Protein AF-A0A964R8Q7-F1 (afdb_monomer)

Secondary structure (DSSP, 8-state):
-------------------TTSTT----SS--PPPGGGS--SPPP-EEEEEEEEGGG-SS--S--TT--TTTSPPPSEEEEEEEE-TT--TTS---EEEEEEETTTHHHHHHHHHHHTT-S-GGG-----EEEEEEP---S-SSS-S-TTTGGG-

Mean predicted aligned error: 11.19 Å

pLDDT: mean 80.61, std 20.45, range [28.36, 98.44]

Radius of gyration: 23.07 Å; Cα contacts (8 Å, |Δi|>4): 224; chains: 1; bounding box: 67×53×53 Å

Nearest PDB structures (foldseek):
  1bvu-assembly1_F  TM=5.537E-01  e=2.620E-01  Thermococcus litoralis
  4bht-assembly1_F  TM=4.250E-01  e=6.596E-01  Escherichia coli
  8kao-assembly1_B-2  TM=4.638E-01  e=1.660E+00  Saccharolobus solfataricus
  3aog-assembly2_I  TM=4.869E-01  e=2.309E+00  Thermus thermophilus HB27
  7ecr-assembly1_A  TM=4.696E-01  e=2.309E+00  Aspergillus terreus

Solvent-accessible surface area (backbone atoms only — not comparable to full-atom values): 9779 Å² total; per-residue (Å²): 141,81,86,90,83,80,89,80,86,78,80,74,79,80,72,88,70,67,55,75,89,48,102,77,43,79,85,79,79,74,89,83,75,79,59,72,51,46,38,90,82,84,56,65,69,46,52,78,48,79,48,74,46,47,18,74,77,40,93,84,59,41,72,76,59,86,60,50,41,57,94,83,31,63,58,58,61,61,42,50,36,39,37,39,42,38,54,76,52,60,89,94,57,92,68,55,76,47,80,42,76,52,26,65,73,65,49,70,37,53,52,21,32,44,34,47,23,41,73,38,88,47,81,94,54,48,43,80,59,49,34,37,40,26,32,37,55,74,70,50,43,42,91,73,25,86,79,27,81,76,66,55,74,76,114

Sequence (155 aa):
MSLATGVGCFHGHHSENPSSKGDGHHIVGPSYPIDPDLTDRGNPKGRQFEFKLRLADSKLFRGDDTTLEPTKKAVRTERKIFVYIPAAYRDGTPAPVLVTHDGPSQLKLVRNALDNLTISKNPERSLPPFIVVSIENGGNDGKNSERGLEYDTMS

Structure (mmCIF, N/CA/C/O backbone):
data_AF-A0A964R8Q7-F1
#
_entry.id   AF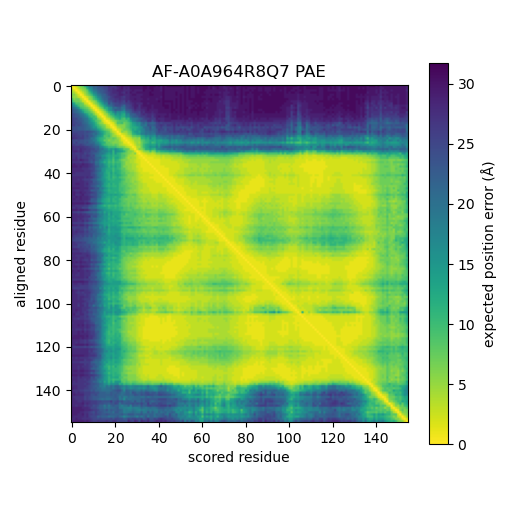-A0A964R8Q7-F1
#
loop_
_atom_site.group_PDB
_atom_site.id
_atom_site.type_symbol
_atom_site.label_atom_id
_atom_site.label_alt_id
_atom_site.label_comp_id
_atom_site.label_asym_id
_atom_site.label_entity_id
_atom_site.label_seq_id
_atom_site.pdbx_PDB_ins_code
_atom_site.Cartn_x
_atom_site.Cartn_y
_atom_site.Cartn_z
_atom_site.occupancy
_atom_site.B_iso_or_equiv
_atom_site.auth_seq_id
_atom_site.auth_comp_id
_atom_site.auth_asym_id
_atom_site.auth_atom_id
_atom_site.pdbx_PDB_model_num
ATOM 1 N N . MET A 1 1 ? 50.535 31.246 -32.420 1.00 37.59 1 MET A N 1
ATOM 2 C CA . MET A 1 1 ? 49.324 30.802 -33.141 1.00 37.59 1 MET A CA 1
ATOM 3 C C . MET A 1 1 ? 49.327 29.286 -33.126 1.00 37.59 1 MET A C 1
ATOM 5 O O . MET A 1 1 ? 50.203 28.700 -33.742 1.00 37.59 1 MET A O 1
ATOM 9 N N . SER A 1 2 ? 48.456 28.671 -32.328 1.00 29.80 2 SER A N 1
ATOM 10 C CA . SER A 1 2 ? 48.320 27.214 -32.230 1.00 29.80 2 SER A CA 1
ATOM 11 C C . SER A 1 2 ? 46.837 26.852 -32.201 1.00 29.80 2 SER A C 1
ATOM 13 O O . SER A 1 2 ? 46.016 27.661 -31.769 1.00 29.80 2 SER A O 1
ATOM 15 N N . LEU A 1 3 ? 46.547 25.680 -32.756 1.00 31.25 3 LEU A N 1
ATOM 16 C CA . LEU A 1 3 ? 45.262 25.186 -33.235 1.00 31.25 3 LEU A CA 1
ATOM 17 C C . LEU A 1 3 ? 44.181 25.028 -32.155 1.00 31.25 3 LEU A C 1
ATOM 19 O O . LEU A 1 3 ? 44.454 24.737 -30.993 1.00 31.25 3 LEU A O 1
ATOM 23 N N . ALA A 1 4 ? 42.935 25.130 -32.620 1.00 39.62 4 ALA A N 1
ATOM 24 C CA . ALA A 1 4 ? 41.728 24.698 -31.933 1.00 39.62 4 ALA A CA 1
ATOM 25 C C . ALA A 1 4 ? 41.507 23.176 -32.042 1.00 39.62 4 ALA A C 1
ATOM 27 O O . ALA A 1 4 ? 41.631 22.616 -33.126 1.00 39.62 4 ALA A O 1
ATOM 28 N N . THR A 1 5 ? 41.096 22.563 -30.929 1.00 33.22 5 THR A N 1
ATOM 29 C CA . THR A 1 5 ? 40.337 21.297 -30.764 1.00 33.22 5 THR A CA 1
ATOM 30 C C . THR A 1 5 ? 40.075 21.188 -29.256 1.00 33.22 5 THR A C 1
ATOM 32 O O . THR A 1 5 ? 40.999 21.413 -28.489 1.00 33.22 5 THR A O 1
ATOM 35 N N . GLY A 1 6 ? 38.915 20.890 -28.681 1.00 30.97 6 GLY A N 1
ATOM 36 C CA . GLY A 1 6 ? 37.602 20.481 -29.152 1.00 30.97 6 GLY A CA 1
ATOM 37 C C . GLY A 1 6 ? 36.904 19.789 -27.966 1.00 30.97 6 GLY A C 1
ATOM 38 O O . GLY A 1 6 ? 37.482 18.894 -27.367 1.00 30.97 6 GLY A O 1
ATOM 39 N N . VAL A 1 7 ? 35.681 20.233 -27.657 1.00 37.06 7 VAL A N 1
ATOM 40 C CA . VAL A 1 7 ? 34.580 19.518 -26.973 1.00 37.06 7 VAL A CA 1
ATOM 41 C C . VAL A 1 7 ? 34.813 18.988 -25.543 1.00 37.06 7 VAL A C 1
ATOM 43 O O . VAL A 1 7 ? 35.318 17.894 -25.325 1.00 37.06 7 VAL A O 1
ATOM 46 N N . GLY A 1 8 ? 34.265 19.717 -24.564 1.00 28.36 8 GLY A N 1
ATOM 47 C CA . GLY A 1 8 ? 33.862 19.177 -23.264 1.00 28.36 8 GLY A CA 1
ATOM 48 C C . GLY A 1 8 ? 32.360 19.383 -23.067 1.00 28.36 8 GLY A C 1
A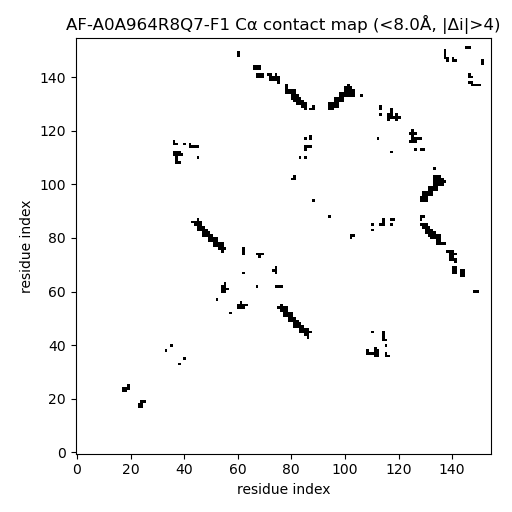TOM 49 O O . GLY A 1 8 ? 31.909 20.516 -22.909 1.00 28.36 8 GLY A O 1
ATOM 50 N N . CYS A 1 9 ? 31.573 18.306 -23.109 1.00 34.09 9 CYS A N 1
ATOM 51 C CA . CYS A 1 9 ? 30.156 18.334 -22.752 1.00 34.09 9 CYS A CA 1
ATOM 52 C C . CYS A 1 9 ? 30.014 18.574 -21.243 1.00 34.09 9 CYS A C 1
ATOM 54 O O . CYS A 1 9 ? 30.192 17.656 -20.443 1.00 34.09 9 CYS A O 1
ATOM 56 N N . PHE A 1 10 ? 29.660 19.797 -20.852 1.00 33.81 10 PHE A N 1
ATOM 57 C CA . PHE A 1 10 ? 29.162 20.066 -19.508 1.00 33.81 10 PHE A CA 1
ATOM 58 C C . PHE A 1 10 ? 27.779 19.420 -19.363 1.00 33.81 10 PHE A C 1
ATOM 60 O O . PHE A 1 10 ? 26.793 19.901 -19.919 1.00 33.81 10 PHE A O 1
ATOM 67 N N . HIS A 1 11 ? 27.706 18.321 -18.611 1.00 40.53 11 HIS A N 1
ATOM 68 C CA . HIS A 1 11 ? 26.449 17.856 -18.037 1.00 40.53 11 HIS A CA 1
ATOM 69 C C . HIS A 1 11 ? 26.032 18.889 -16.992 1.00 40.53 11 HIS A C 1
ATOM 71 O O . HIS A 1 11 ? 26.525 18.887 -15.865 1.00 40.53 11 HIS A O 1
ATOM 77 N N . GLY A 1 12 ? 25.172 19.823 -17.397 1.00 34.12 12 GLY A N 1
ATOM 78 C CA . GLY A 1 12 ? 24.539 20.745 -16.472 1.00 34.12 12 GLY A CA 1
ATOM 79 C C . GLY A 1 12 ? 23.776 19.942 -15.426 1.00 34.12 12 GLY A C 1
ATOM 80 O O . GLY A 1 12 ? 22.775 19.300 -15.738 1.00 34.12 12 GLY A O 1
ATOM 81 N N . HIS A 1 13 ? 24.253 19.975 -14.185 1.00 38.81 13 HIS A N 1
ATOM 82 C CA . HIS A 1 13 ? 23.420 19.683 -13.031 1.00 38.81 13 HIS A CA 1
ATOM 83 C C . HIS A 1 13 ? 22.288 20.710 -13.035 1.00 38.81 13 HIS A C 1
ATOM 85 O O . HIS A 1 13 ? 22.462 21.835 -12.568 1.00 38.81 13 HIS A O 1
ATOM 91 N N . HIS A 1 14 ? 21.137 20.351 -13.604 1.00 39.94 14 HIS A N 1
ATOM 92 C CA . HIS A 1 14 ? 19.941 21.163 -13.464 1.00 39.94 14 HIS A CA 1
ATOM 93 C C . HIS A 1 14 ? 19.448 20.999 -12.024 1.00 39.94 14 HIS A C 1
ATOM 95 O O . HIS A 1 14 ? 18.658 20.119 -11.705 1.00 39.94 14 HIS A O 1
ATOM 101 N N . SER A 1 15 ? 19.985 21.818 -11.123 1.00 49.31 15 SER A N 1
ATOM 102 C CA . SER A 1 15 ? 19.382 22.043 -9.817 1.00 49.31 15 SER A CA 1
ATOM 103 C C . SER A 1 15 ? 18.179 22.942 -10.057 1.00 49.31 15 SER A C 1
ATOM 105 O O . SER A 1 15 ? 18.337 24.139 -10.289 1.00 49.31 15 SER A O 1
ATOM 107 N N . GLU A 1 16 ? 16.976 22.379 -10.060 1.00 52.53 16 GLU A N 1
ATOM 108 C CA . GLU A 1 16 ? 15.755 23.177 -9.974 1.00 52.53 16 GLU A CA 1
ATOM 109 C C . GLU A 1 16 ? 15.700 23.818 -8.583 1.00 52.53 16 GLU A C 1
ATOM 111 O O . GLU A 1 16 ? 15.157 23.260 -7.639 1.00 52.53 16 GLU A O 1
ATOM 116 N N . ASN A 1 17 ? 16.308 24.997 -8.447 1.00 57.69 17 ASN A N 1
ATOM 117 C CA . ASN A 1 17 ? 16.103 25.890 -7.309 1.00 57.69 17 ASN A CA 1
ATOM 118 C C . ASN A 1 17 ? 15.290 27.092 -7.803 1.00 57.69 17 ASN A C 1
ATOM 120 O O . ASN A 1 17 ? 15.862 28.168 -8.009 1.00 57.69 17 ASN A O 1
ATOM 124 N N . PRO A 1 18 ? 13.982 26.919 -8.084 1.00 65.19 18 PRO A N 1
ATOM 125 C CA . PRO A 1 18 ? 13.140 28.031 -8.491 1.00 65.19 18 PRO A CA 1
ATOM 126 C C . PRO A 1 18 ? 13.183 29.102 -7.399 1.00 65.19 18 PRO A C 1
ATOM 128 O O . PRO A 1 18 ? 12.958 28.827 -6.220 1.00 65.19 18 PRO A O 1
ATOM 131 N N . SER A 1 19 ? 13.538 30.329 -7.781 1.00 62.19 19 SER A N 1
ATOM 132 C CA . SER A 1 19 ? 13.613 31.430 -6.824 1.00 62.19 19 SER A CA 1
ATOM 133 C C . SER A 1 19 ? 12.224 31.717 -6.251 1.00 62.19 19 SER A C 1
ATOM 135 O O . SER A 1 19 ? 11.244 31.716 -6.995 1.00 62.19 19 SER A O 1
ATOM 137 N N . SER A 1 20 ? 12.146 32.085 -4.974 1.00 64.62 20 SER A N 1
ATOM 138 C CA . SER A 1 20 ? 10.900 32.535 -4.334 1.00 64.62 20 SER A CA 1
ATOM 139 C C . SER A 1 20 ? 10.352 33.862 -4.883 1.00 64.62 20 SER A C 1
ATOM 141 O O . SER A 1 20 ? 9.310 34.327 -4.436 1.00 64.62 20 SER A O 1
ATOM 143 N N . LYS A 1 21 ? 11.053 34.500 -5.832 1.00 65.75 21 LYS A N 1
ATOM 144 C CA . LYS A 1 21 ? 10.673 35.780 -6.448 1.00 65.75 21 LYS A CA 1
ATOM 145 C C . LYS A 1 21 ? 9.773 35.643 -7.688 1.00 65.75 21 LYS A C 1
ATOM 147 O O . LYS A 1 21 ? 9.482 36.660 -8.307 1.00 65.75 21 LYS A O 1
ATOM 152 N N . GLY A 1 22 ? 9.348 34.434 -8.062 1.00 64.56 22 GLY A N 1
ATOM 153 C CA . GLY A 1 22 ? 8.431 34.203 -9.186 1.00 64.56 22 GLY A CA 1
ATOM 154 C C . GLY A 1 22 ? 7.344 33.179 -8.861 1.00 64.56 22 GLY A C 1
ATOM 155 O O . GLY A 1 22 ? 7.386 32.532 -7.818 1.00 64.56 22 GLY A O 1
ATOM 156 N N . ASP A 1 23 ? 6.409 32.985 -9.789 1.00 67.06 23 ASP A N 1
ATOM 157 C CA . ASP A 1 23 ? 5.187 32.180 -9.608 1.00 67.06 23 ASP A CA 1
ATOM 158 C C . ASP A 1 23 ? 5.417 30.655 -9.498 1.00 67.06 23 ASP A C 1
ATOM 160 O O . ASP A 1 23 ? 4.467 29.880 -9.583 1.00 67.06 23 ASP A O 1
ATOM 164 N N . GLY A 1 24 ? 6.663 30.198 -9.340 1.00 68.69 24 GLY A N 1
ATOM 165 C CA . GLY A 1 24 ? 7.032 28.779 -9.379 1.00 68.69 24 GLY A CA 1
ATOM 166 C C . GLY A 1 24 ? 7.292 28.120 -8.021 1.00 68.69 24 GLY A C 1
ATOM 167 O O . GLY A 1 24 ? 7.252 26.896 -7.937 1.00 68.69 24 GLY A O 1
ATOM 168 N N . HIS A 1 25 ? 7.563 28.887 -6.959 1.00 73.12 25 HIS A N 1
ATOM 169 C CA . HIS A 1 25 ? 7.867 28.337 -5.632 1.00 73.12 25 HIS A CA 1
ATOM 170 C C . HIS A 1 25 ? 6.937 28.925 -4.571 1.00 73.12 25 HIS A C 1
ATOM 172 O O . HIS A 1 25 ? 7.203 29.985 -4.006 1.00 73.12 25 HIS A O 1
ATOM 178 N N . HIS A 1 26 ? 5.846 28.208 -4.299 1.00 71.50 26 HIS A N 1
ATOM 179 C CA . HIS A 1 26 ? 4.851 28.591 -3.301 1.00 71.50 26 HIS A CA 1
ATOM 180 C C . HIS A 1 26 ? 4.939 27.670 -2.091 1.00 71.50 26 HIS A C 1
ATOM 182 O O . HIS A 1 26 ? 4.878 26.449 -2.223 1.00 71.50 26 HIS A O 1
ATOM 188 N N . ILE A 1 27 ? 5.035 28.259 -0.904 1.00 74.69 27 ILE A N 1
ATOM 189 C CA . ILE A 1 27 ? 4.845 27.540 0.355 1.00 74.69 27 ILE A CA 1
ATOM 190 C C . ILE A 1 27 ? 3.376 27.711 0.725 1.00 74.69 27 ILE A C 1
ATOM 192 O O . ILE A 1 27 ? 2.936 28.811 1.053 1.00 74.69 27 ILE A O 1
ATOM 196 N N . VAL A 1 28 ? 2.601 26.635 0.628 1.00 73.31 28 VAL A N 1
ATOM 197 C CA . VAL A 1 28 ? 1.173 26.655 0.959 1.00 73.31 28 VAL A CA 1
ATOM 198 C C . VAL A 1 28 ? 0.990 26.184 2.398 1.00 73.31 28 VAL A C 1
ATOM 200 O O . VAL A 1 28 ? 1.375 25.064 2.703 1.00 73.31 28 VAL A O 1
ATOM 203 N N . GLY A 1 29 ? 0.333 26.990 3.238 1.00 69.69 29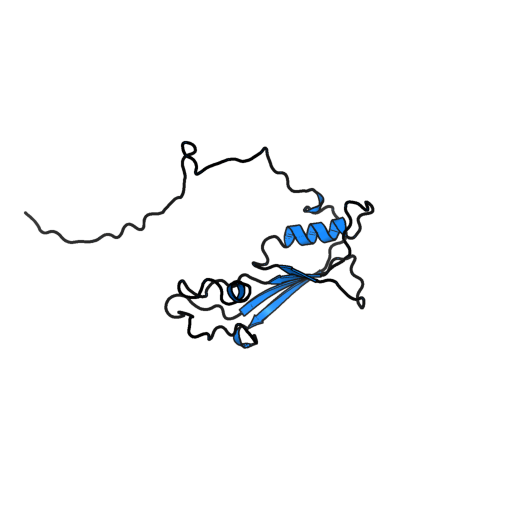 GLY A N 1
ATOM 204 C CA . GLY A 1 29 ? -0.178 26.610 4.567 1.00 69.69 29 GLY A CA 1
ATOM 205 C C . GLY A 1 29 ? 0.838 26.612 5.724 1.00 69.69 29 GLY A C 1
ATOM 206 O O . GLY A 1 29 ? 2.027 26.852 5.515 1.00 69.69 29 GLY A O 1
ATOM 207 N N . PRO A 1 30 ? 0.373 26.400 6.974 1.00 78.56 30 PRO A N 1
ATOM 208 C CA . PRO A 1 30 ? 1.251 26.210 8.130 1.00 78.56 30 PRO A CA 1
ATOM 209 C C . PRO A 1 30 ? 1.986 24.857 8.038 1.00 78.56 30 PRO A C 1
ATOM 211 O O . PRO A 1 30 ? 1.890 24.143 7.044 1.00 78.56 30 PRO A O 1
ATOM 214 N N . SER A 1 31 ? 2.705 24.464 9.094 1.00 80.31 31 SER A N 1
ATOM 215 C CA . SER A 1 31 ? 3.210 23.088 9.214 1.00 80.31 31 SER A CA 1
ATOM 216 C C . SER A 1 31 ? 2.061 22.078 9.044 1.00 80.31 31 SER A C 1
ATOM 218 O O . SER A 1 31 ? 1.054 22.199 9.742 1.00 80.31 31 SER A O 1
ATOM 220 N N . TYR A 1 32 ? 2.201 21.100 8.138 1.00 82.94 32 TYR A N 1
ATOM 221 C CA . TYR A 1 32 ? 1.260 19.983 7.976 1.00 82.94 32 TYR A CA 1
ATOM 222 C C . TYR A 1 32 ? 1.726 18.788 8.816 1.00 82.94 32 TYR A C 1
ATOM 224 O O . TYR A 1 32 ? 2.605 18.039 8.376 1.00 82.94 32 TYR A O 1
ATOM 232 N N . PRO A 1 33 ? 1.190 18.589 10.033 1.00 90.50 33 PRO A N 1
ATOM 233 C CA . PRO A 1 33 ? 1.530 17.419 10.820 1.00 90.50 33 PRO A CA 1
ATOM 234 C C . PRO A 1 33 ? 0.914 16.161 10.204 1.00 90.50 33 PRO A C 1
ATOM 236 O O . PRO A 1 33 ? -0.162 16.189 9.607 1.00 90.50 33 PRO A O 1
ATOM 239 N N . ILE A 1 34 ? 1.589 15.032 10.401 1.00 92.81 34 ILE A N 1
ATOM 240 C CA . ILE A 1 34 ? 1.026 13.716 10.100 1.00 92.81 34 ILE A CA 1
ATOM 241 C C . ILE A 1 34 ? -0.179 13.489 11.025 1.00 92.81 34 ILE A C 1
ATOM 243 O O . ILE A 1 34 ? -0.072 13.711 12.233 1.00 92.81 34 ILE A O 1
ATOM 247 N N . ASP A 1 35 ? -1.310 13.033 10.474 1.00 95.06 35 ASP A N 1
ATOM 248 C CA . ASP A 1 35 ? -2.467 12.641 11.288 1.00 95.06 35 ASP A CA 1
ATOM 249 C C . ASP A 1 35 ? -2.044 11.520 12.268 1.00 95.06 35 ASP A C 1
ATOM 251 O O . ASP A 1 35 ? -1.416 10.546 11.837 1.00 95.06 35 ASP A O 1
ATOM 255 N N . PRO A 1 36 ? -2.352 11.622 13.577 1.00 95.69 36 PRO A N 1
ATOM 256 C CA . PRO A 1 36 ? -1.956 10.625 14.572 1.00 95.69 36 PRO A CA 1
ATOM 257 C C . PRO A 1 36 ? -2.355 9.185 14.229 1.00 95.69 36 PRO A C 1
ATOM 259 O O . PRO A 1 36 ? -1.629 8.254 14.585 1.00 95.69 36 PRO A O 1
ATOM 262 N N . ASP A 1 37 ? -3.457 8.970 13.510 1.00 97.06 37 ASP A N 1
ATOM 263 C CA . ASP A 1 37 ? -3.886 7.631 13.097 1.00 97.06 37 ASP A CA 1
ATOM 264 C C . ASP A 1 37 ? -3.011 7.038 11.984 1.00 97.06 37 ASP A C 1
ATOM 266 O O . ASP A 1 37 ? -3.035 5.830 11.765 1.00 97.06 37 ASP A O 1
ATOM 270 N N . LEU A 1 38 ? -2.162 7.841 11.342 1.00 97.44 38 LEU A N 1
ATOM 271 C CA . LEU A 1 38 ? -1.130 7.381 10.409 1.00 97.44 38 LEU A CA 1
ATOM 272 C C . LEU A 1 38 ? 0.204 7.069 11.106 1.00 97.44 38 LEU A C 1
ATOM 274 O O . LEU A 1 38 ? 1.193 6.736 10.445 1.00 97.44 38 LEU A O 1
ATOM 278 N N . THR A 1 39 ? 0.254 7.146 12.438 1.00 97.94 39 THR A N 1
ATOM 279 C CA . THR A 1 39 ? 1.436 6.835 13.255 1.00 97.94 39 THR A CA 1
ATOM 280 C C . THR A 1 39 ? 1.260 5.533 14.035 1.00 97.94 39 THR A C 1
ATOM 282 O O . THR A 1 39 ? 0.160 4.990 14.143 1.00 97.94 39 THR A O 1
ATOM 285 N N . ASP A 1 40 ? 2.356 4.988 14.563 1.00 97.56 40 ASP A N 1
ATOM 286 C CA . ASP A 1 40 ? 2.264 3.817 15.429 1.00 97.56 40 ASP A CA 1
ATOM 287 C C . ASP A 1 40 ? 1.786 4.220 16.830 1.00 97.56 40 ASP A C 1
ATOM 289 O O . ASP A 1 40 ? 2.477 4.952 17.536 1.00 97.56 40 ASP A O 1
ATOM 293 N N . ARG A 1 41 ? 0.612 3.721 17.232 1.00 97.00 41 ARG A N 1
ATOM 294 C CA . ARG A 1 41 ? 0.006 3.974 18.546 1.00 97.00 41 ARG A CA 1
ATOM 295 C C . ARG A 1 41 ? 0.144 2.793 19.519 1.00 97.00 41 ARG A C 1
ATOM 297 O O . ARG A 1 41 ? -0.501 2.798 20.561 1.00 97.00 41 ARG A O 1
ATOM 304 N N . GLY A 1 42 ? 0.942 1.773 19.182 1.00 97.56 42 GLY A N 1
ATOM 305 C CA . GLY A 1 42 ? 1.114 0.559 19.994 1.00 97.56 42 GLY A CA 1
ATOM 306 C C . GLY A 1 42 ? -0.043 -0.444 19.893 1.00 97.56 42 GLY A C 1
ATOM 307 O O . GLY A 1 42 ? -0.104 -1.397 20.667 1.00 97.56 42 GLY A O 1
ATOM 308 N N . ASN A 1 43 ? -0.960 -0.238 18.945 1.00 97.81 43 ASN A N 1
ATOM 309 C CA . ASN A 1 43 ? -2.081 -1.139 18.685 1.00 97.81 43 ASN A CA 1
ATOM 310 C C . ASN A 1 43 ? -1.621 -2.464 18.045 1.00 97.81 43 ASN A C 1
ATOM 312 O O . ASN A 1 43 ? -0.546 -2.501 17.432 1.00 97.81 43 ASN A O 1
ATOM 316 N N . PRO A 1 44 ? -2.431 -3.543 18.144 1.00 98.06 44 PRO A N 1
ATOM 317 C CA . PRO A 1 44 ? -2.145 -4.814 17.489 1.00 98.06 44 PRO A CA 1
ATOM 318 C C . PRO A 1 44 ? -1.803 -4.636 16.009 1.00 98.06 44 PRO A C 1
ATOM 320 O O . PRO A 1 44 ? -2.546 -4.006 15.259 1.00 98.06 44 PRO A O 1
ATOM 323 N N . LYS A 1 45 ? -0.667 -5.204 15.605 1.00 98.19 45 LYS A N 1
ATOM 324 C CA . LYS A 1 45 ? -0.147 -5.101 14.243 1.00 98.19 45 LYS A CA 1
ATOM 325 C C . LYS A 1 45 ? -0.614 -6.265 13.394 1.00 98.19 45 LYS A C 1
ATOM 327 O O . LYS A 1 45 ? -0.609 -7.416 13.831 1.00 98.19 45 LYS A O 1
ATOM 332 N N . GLY A 1 46 ? -0.992 -5.946 12.168 1.00 97.31 46 GLY A N 1
ATOM 333 C CA . GLY A 1 46 ? -1.245 -6.924 11.129 1.00 97.31 46 GLY A CA 1
ATOM 334 C C . GLY A 1 46 ? 0.010 -7.661 10.660 1.00 97.31 46 GLY A C 1
ATOM 335 O O . GLY A 1 46 ? 1.118 -7.494 11.175 1.00 97.31 46 GLY A O 1
ATOM 336 N N . ARG A 1 47 ? -0.178 -8.483 9.629 1.00 97.88 47 ARG A N 1
ATOM 337 C CA . ARG A 1 47 ? 0.878 -9.256 8.966 1.00 97.88 47 ARG A CA 1
ATOM 338 C C . ARG A 1 47 ? 1.167 -8.661 7.593 1.00 97.88 47 ARG A C 1
ATOM 340 O O . ARG A 1 47 ? 0.237 -8.369 6.843 1.00 97.88 47 ARG A O 1
ATOM 347 N N . GLN A 1 48 ? 2.449 -8.523 7.263 1.00 97.56 48 GLN A N 1
ATOM 348 C CA . GLN A 1 48 ? 2.900 -8.109 5.937 1.00 97.56 48 GLN A CA 1
ATOM 349 C C . GLN A 1 48 ? 3.573 -9.278 5.220 1.00 97.56 48 GLN A C 1
ATOM 351 O O . GLN A 1 48 ? 4.391 -9.983 5.808 1.00 97.56 48 GLN A O 1
ATOM 356 N N . PHE A 1 49 ? 3.264 -9.429 3.939 1.00 97.62 49 PHE A N 1
ATOM 357 C CA . PHE A 1 49 ? 3.863 -10.404 3.039 1.00 97.62 49 PHE A CA 1
ATOM 358 C C . PHE A 1 49 ? 4.452 -9.683 1.828 1.00 97.62 49 PHE A C 1
ATOM 360 O O . PHE A 1 49 ? 3.919 -8.662 1.392 1.00 97.62 49 PHE A O 1
ATOM 367 N N . GLU A 1 50 ? 5.539 -10.221 1.284 1.00 97.56 50 GLU A N 1
ATOM 368 C CA . GLU A 1 50 ? 6.133 -9.770 0.026 1.00 97.56 50 GLU A CA 1
ATOM 369 C C . GLU A 1 50 ? 6.151 -10.946 -0.948 1.00 97.56 50 GLU A C 1
ATOM 371 O O . GLU A 1 50 ? 6.621 -12.037 -0.622 1.00 97.56 50 GLU A O 1
ATOM 376 N N . PHE A 1 51 ? 5.634 -10.708 -2.146 1.00 95.81 51 PHE A N 1
ATOM 377 C CA . PHE A 1 51 ? 5.646 -11.638 -3.262 1.00 95.81 51 PHE A CA 1
ATOM 378 C C . PHE A 1 51 ? 6.404 -11.025 -4.431 1.00 95.81 51 PHE A C 1
ATOM 380 O O . PHE A 1 51 ? 6.562 -9.806 -4.527 1.00 95.81 51 PHE A O 1
ATOM 387 N N . LYS A 1 52 ? 6.825 -11.886 -5.354 1.00 94.75 52 LYS A N 1
ATOM 388 C CA . LYS A 1 52 ? 7.415 -11.490 -6.629 1.00 94.75 52 LYS A CA 1
ATOM 389 C C . LYS A 1 52 ? 6.613 -12.098 -7.766 1.00 94.75 52 LYS A C 1
ATOM 391 O O . LYS A 1 52 ? 6.397 -13.307 -7.787 1.00 94.75 52 LYS A O 1
ATOM 396 N N . LEU A 1 53 ? 6.203 -11.264 -8.712 1.00 91.38 53 LEU A N 1
ATOM 397 C CA . LEU A 1 53 ? 5.593 -11.681 -9.967 1.00 91.38 53 LEU A CA 1
ATOM 398 C C . LEU A 1 53 ? 6.616 -11.496 -11.083 1.00 91.38 53 LEU A C 1
ATOM 400 O O . LEU A 1 53 ? 6.988 -10.364 -11.388 1.00 91.38 53 LEU A O 1
ATOM 404 N N . ARG A 1 54 ? 7.061 -12.585 -11.715 1.00 93.56 54 ARG A N 1
ATOM 405 C CA . ARG A 1 54 ? 7.863 -12.477 -12.940 1.00 93.56 54 ARG A CA 1
ATOM 406 C C . ARG A 1 54 ? 6.990 -11.883 -14.039 1.00 93.56 54 ARG A C 1
ATOM 408 O O . ARG A 1 54 ? 5.864 -12.339 -14.228 1.00 93.56 54 ARG A O 1
ATOM 415 N N . LEU A 1 55 ? 7.505 -10.910 -14.790 1.00 89.31 55 LEU A N 1
ATOM 416 C CA . LEU A 1 55 ? 6.740 -10.300 -15.879 1.00 89.31 55 LEU A CA 1
ATOM 417 C C . LEU A 1 55 ? 6.343 -11.348 -16.919 1.00 89.31 55 LEU A C 1
ATOM 419 O O . LEU A 1 55 ? 5.184 -11.395 -17.299 1.00 89.31 55 LEU A O 1
ATOM 423 N N . ALA A 1 56 ? 7.232 -12.280 -17.266 1.00 92.00 56 ALA A N 1
ATOM 424 C CA . ALA A 1 56 ? 6.938 -13.361 -18.213 1.00 92.00 56 ALA A CA 1
ATOM 425 C C . ALA A 1 56 ? 5.753 -14.273 -17.811 1.00 92.00 56 ALA A C 1
ATOM 427 O O . ALA A 1 56 ? 5.188 -14.947 -18.676 1.00 92.00 56 ALA A O 1
ATOM 428 N N . ASP A 1 57 ? 5.369 -14.288 -16.528 1.00 93.56 57 ASP A N 1
ATOM 429 C CA . ASP A 1 57 ? 4.197 -15.018 -16.024 1.00 93.56 57 ASP A CA 1
ATOM 430 C C . ASP A 1 57 ? 2.914 -14.162 -16.048 1.00 93.56 57 ASP A C 1
ATOM 432 O O . ASP A 1 57 ? 1.809 -14.679 -15.873 1.00 93.56 57 ASP A O 1
ATOM 436 N N . SER A 1 58 ? 3.035 -12.850 -16.268 1.00 87.69 58 SER A N 1
ATOM 437 C CA . SER A 1 58 ? 1.903 -11.944 -16.438 1.00 87.69 58 SER A CA 1
ATOM 438 C C . SER A 1 58 ? 1.150 -12.257 -17.728 1.00 87.69 58 SER A C 1
ATOM 440 O O . SER A 1 58 ? 1.738 -12.526 -18.776 1.00 87.69 58 SER A O 1
ATOM 442 N N . LYS A 1 59 ? -0.180 -12.179 -17.665 1.00 87.69 59 LYS A N 1
ATOM 443 C CA . LYS A 1 59 ? -1.041 -12.299 -18.850 1.00 87.69 59 LYS A CA 1
ATOM 444 C C . LYS A 1 59 ? -1.091 -11.014 -19.677 1.00 87.69 59 LYS A C 1
ATOM 446 O O . LYS A 1 59 ? -1.432 -11.084 -20.849 1.00 87.69 59 LYS A O 1
ATOM 451 N N . LEU A 1 60 ? -0.793 -9.873 -19.051 1.00 82.25 60 LEU A N 1
ATOM 452 C CA . LEU A 1 60 ? -0.964 -8.543 -19.642 1.00 82.25 60 LEU A CA 1
ATOM 453 C C . LEU A 1 60 ? 0.384 -7.870 -19.920 1.00 82.25 60 LEU A C 1
ATOM 455 O O . LEU A 1 60 ? 0.619 -7.397 -21.021 1.00 82.25 60 LEU A O 1
ATOM 459 N N . PHE A 1 61 ? 1.299 -7.885 -18.946 1.00 81.62 61 PHE A N 1
ATOM 460 C CA . PHE A 1 61 ? 2.577 -7.165 -19.022 1.00 81.62 61 PHE A CA 1
ATOM 461 C C . PHE A 1 61 ? 3.751 -8.122 -18.916 1.00 81.62 61 PHE A C 1
ATOM 463 O O . PHE A 1 61 ? 4.328 -8.318 -17.845 1.00 81.62 61 PHE A O 1
ATOM 470 N N . ARG A 1 62 ? 4.081 -8.734 -20.050 1.00 87.75 62 ARG A N 1
ATOM 471 C CA . ARG A 1 62 ? 5.092 -9.789 -20.152 1.00 87.75 62 ARG A CA 1
ATOM 472 C C . ARG A 1 62 ? 6.535 -9.288 -20.169 1.00 87.75 62 ARG A C 1
ATOM 474 O O . ARG A 1 62 ? 7.450 -10.055 -19.878 1.00 87.75 62 ARG A O 1
ATOM 481 N N . GLY A 1 63 ? 6.727 -7.999 -20.451 1.00 84.44 63 GLY A N 1
ATOM 482 C CA . GLY A 1 63 ? 8.049 -7.387 -20.613 1.00 84.44 63 GLY A CA 1
ATOM 483 C C . GLY A 1 63 ? 8.703 -7.685 -21.967 1.00 84.44 63 GLY A C 1
ATOM 484 O O . GLY A 1 63 ? 9.899 -7.460 -22.116 1.00 84.44 63 GLY A O 1
ATOM 485 N N . ASP A 1 64 ? 7.932 -8.193 -22.932 1.00 87.12 64 ASP A N 1
ATOM 486 C CA . ASP A 1 64 ? 8.346 -8.522 -24.302 1.00 87.12 64 ASP A CA 1
ATOM 487 C C . ASP A 1 64 ? 7.610 -7.679 -25.365 1.00 87.12 64 ASP A C 1
ATOM 489 O O . ASP A 1 64 ? 7.692 -7.975 -26.557 1.00 87.12 64 ASP A O 1
ATOM 493 N N . ASP A 1 65 ? 6.920 -6.612 -24.942 1.00 84.50 65 ASP A N 1
ATOM 494 C CA . ASP A 1 65 ? 6.212 -5.706 -25.846 1.00 84.50 65 ASP A CA 1
ATOM 495 C C . ASP A 1 65 ? 7.183 -4.999 -26.806 1.00 84.50 65 ASP A C 1
ATOM 497 O O . ASP A 1 65 ? 8.251 -4.524 -26.411 1.00 84.50 65 ASP A O 1
ATOM 501 N N . THR A 1 66 ? 6.801 -4.910 -28.081 1.00 85.69 66 THR A N 1
ATOM 502 C CA . THR A 1 66 ? 7.632 -4.339 -29.152 1.00 85.69 66 THR A CA 1
ATOM 503 C C . THR A 1 66 ? 7.919 -2.845 -28.998 1.00 85.69 66 THR A C 1
ATOM 505 O O . THR A 1 66 ? 8.849 -2.342 -29.624 1.00 85.69 66 THR A O 1
ATOM 508 N N . THR A 1 67 ? 7.141 -2.133 -28.182 1.00 79.94 67 THR A N 1
ATOM 509 C CA . THR A 1 67 ? 7.358 -0.713 -27.857 1.00 79.94 67 THR A CA 1
ATOM 510 C C . THR A 1 67 ? 8.507 -0.498 -26.866 1.00 79.94 67 THR A C 1
ATOM 512 O O . THR A 1 67 ? 9.001 0.621 -26.721 1.00 79.94 67 THR A O 1
ATOM 515 N N . LEU A 1 68 ? 8.977 -1.557 -26.197 1.00 79.38 68 LEU A N 1
ATOM 516 C CA . LEU A 1 68 ? 10.082 -1.482 -25.246 1.00 79.38 68 LEU A CA 1
ATOM 517 C C . LEU A 1 68 ? 11.429 -1.322 -25.965 1.00 79.38 68 LEU A C 1
ATOM 519 O O . LEU A 1 68 ? 11.701 -1.939 -26.994 1.00 79.38 68 LEU A O 1
ATOM 523 N N . GLU A 1 69 ? 12.331 -0.540 -25.366 1.00 81.62 69 GLU A N 1
ATOM 524 C CA . GLU A 1 69 ? 13.668 -0.264 -25.914 1.00 81.62 69 GLU A CA 1
ATOM 525 C C . GLU A 1 69 ? 14.781 -0.823 -24.995 1.00 81.62 69 GLU A C 1
ATOM 527 O O . GLU A 1 69 ? 15.536 -0.046 -24.395 1.00 81.62 69 GLU A O 1
ATOM 532 N N . PRO A 1 70 ? 14.931 -2.163 -24.870 1.00 82.81 70 PRO A N 1
ATOM 533 C CA . PRO A 1 70 ? 15.825 -2.804 -23.894 1.00 82.81 70 PRO A CA 1
ATOM 534 C C . PRO A 1 70 ? 17.303 -2.427 -24.061 1.00 82.81 70 PRO A C 1
ATOM 536 O O . PRO A 1 70 ? 18.065 -2.434 -23.097 1.00 82.81 70 PRO A O 1
ATOM 539 N N . THR A 1 71 ? 17.713 -2.063 -25.279 1.00 85.81 71 THR A N 1
ATOM 540 C CA . THR A 1 71 ? 19.070 -1.586 -25.589 1.00 85.81 71 THR A CA 1
ATOM 541 C C . THR A 1 71 ? 19.355 -0.193 -25.027 1.00 85.81 71 THR A C 1
ATOM 543 O O . THR A 1 71 ? 20.514 0.142 -24.794 1.00 85.81 71 THR A O 1
ATOM 546 N N . LYS A 1 72 ? 18.318 0.620 -24.793 1.00 83.00 72 LYS A N 1
ATOM 547 C CA . LYS A 1 72 ? 18.432 1.958 -24.196 1.00 83.00 72 LYS A CA 1
ATOM 548 C C . LYS A 1 72 ? 18.207 1.932 -22.688 1.00 83.00 72 LYS A C 1
ATOM 550 O O . LYS A 1 72 ? 18.830 2.710 -21.968 1.00 83.00 72 LYS 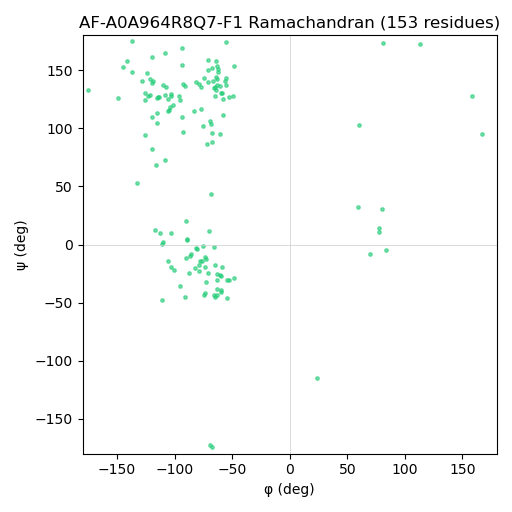A O 1
ATOM 555 N N . LYS A 1 73 ? 17.308 1.070 -22.205 1.00 80.62 73 LYS A N 1
ATOM 556 C CA . LYS A 1 73 ? 17.006 0.903 -20.780 1.00 80.62 73 LYS A CA 1
ATOM 557 C C . LYS A 1 73 ? 16.582 -0.534 -20.509 1.00 80.62 73 LYS A C 1
ATOM 559 O O . LYS A 1 73 ? 15.655 -1.022 -21.139 1.00 80.62 73 LYS A O 1
ATOM 564 N N . ALA A 1 74 ? 17.249 -1.193 -19.564 1.00 83.31 74 ALA A N 1
ATOM 565 C CA . ALA A 1 74 ? 16.938 -2.576 -19.226 1.00 83.31 74 ALA A CA 1
ATOM 566 C C . ALA A 1 74 ? 15.486 -2.711 -18.754 1.00 83.31 74 ALA A C 1
ATOM 568 O O . ALA A 1 74 ? 15.075 -1.985 -17.856 1.00 83.31 74 ALA A O 1
ATOM 569 N N . VAL A 1 75 ? 14.746 -3.668 -19.311 1.00 83.62 75 VAL A N 1
ATOM 570 C CA . VAL A 1 75 ? 13.377 -3.970 -18.881 1.00 83.62 75 VAL A CA 1
ATOM 571 C C . VAL A 1 75 ? 13.432 -4.773 -17.581 1.00 83.62 75 VAL A C 1
ATOM 573 O O . VAL A 1 75 ? 14.243 -5.689 -17.426 1.00 83.62 75 VAL A O 1
ATOM 576 N N . ARG A 1 76 ? 12.586 -4.420 -16.613 1.00 84.81 76 ARG A N 1
ATOM 577 C CA . ARG A 1 76 ? 12.450 -5.162 -15.352 1.00 84.81 76 ARG A CA 1
ATOM 578 C C . ARG A 1 76 ? 11.932 -6.585 -15.620 1.00 84.81 76 ARG A C 1
ATOM 580 O O . ARG A 1 76 ? 11.081 -6.777 -16.473 1.00 84.81 76 ARG A O 1
ATOM 587 N N . THR A 1 77 ? 12.411 -7.584 -14.881 1.00 89.00 77 THR A N 1
ATOM 588 C CA . THR A 1 77 ? 12.017 -8.997 -15.075 1.00 89.00 77 THR A CA 1
ATOM 589 C C . THR A 1 77 ? 10.978 -9.490 -14.071 1.00 89.00 77 THR A C 1
ATOM 591 O O . THR A 1 77 ? 10.268 -10.458 -14.341 1.00 89.00 77 THR A O 1
ATOM 594 N N . GLU A 1 78 ? 10.861 -8.829 -12.920 1.00 91.31 78 GLU A N 1
ATOM 595 C CA . GLU A 1 78 ? 9.926 -9.166 -11.848 1.00 91.31 78 GLU A CA 1
ATOM 596 C C . GLU A 1 78 ? 9.411 -7.912 -11.144 1.00 91.31 78 GLU A C 1
ATOM 598 O O . GLU A 1 78 ? 10.117 -6.910 -11.079 1.00 91.31 78 GLU A O 1
ATOM 603 N N . ARG A 1 79 ? 8.207 -7.980 -10.578 1.00 89.38 79 ARG A N 1
ATOM 604 C CA . ARG A 1 79 ? 7.618 -6.934 -9.740 1.00 89.38 79 ARG A CA 1
ATOM 605 C C . ARG A 1 79 ? 7.349 -7.436 -8.342 1.00 89.38 79 ARG A C 1
ATOM 607 O O . ARG A 1 79 ? 6.858 -8.553 -8.163 1.00 89.38 79 ARG A O 1
ATOM 614 N N . LYS A 1 80 ? 7.609 -6.583 -7.361 1.00 93.75 80 LYS A N 1
ATOM 615 C CA . LYS A 1 80 ? 7.238 -6.843 -5.976 1.00 93.75 80 LYS A CA 1
ATOM 616 C C . LYS A 1 80 ? 5.778 -6.496 -5.727 1.00 93.75 80 LYS A C 1
ATOM 618 O O . LYS A 1 80 ? 5.265 -5.485 -6.201 1.00 93.75 80 LYS A O 1
ATOM 623 N N . ILE A 1 81 ? 5.123 -7.342 -4.947 1.00 95.44 81 ILE A N 1
ATOM 624 C CA . ILE A 1 81 ? 3.761 -7.138 -4.466 1.00 95.44 81 ILE A CA 1
ATOM 625 C C . ILE A 1 81 ? 3.806 -7.257 -2.951 1.00 95.44 81 ILE A C 1
ATOM 627 O O . ILE A 1 81 ? 4.247 -8.272 -2.412 1.00 95.44 81 ILE A O 1
ATOM 631 N N . PHE A 1 82 ? 3.336 -6.229 -2.263 1.00 97.94 82 PHE A N 1
ATOM 632 C CA . PHE A 1 82 ? 3.272 -6.180 -0.812 1.00 97.94 82 PHE A CA 1
ATOM 633 C C . PHE A 1 82 ? 1.823 -6.359 -0.384 1.00 97.94 82 PHE A C 1
ATOM 635 O O . PHE A 1 82 ? 0.950 -5.613 -0.821 1.00 97.94 82 PHE A O 1
ATOM 642 N N . VAL A 1 83 ? 1.557 -7.329 0.482 1.00 97.94 83 VAL A N 1
ATOM 643 C CA . VAL A 1 83 ? 0.214 -7.579 1.011 1.00 97.94 83 VAL A CA 1
ATOM 644 C C . VAL A 1 83 ? 0.212 -7.297 2.500 1.00 97.94 83 VAL A C 1
ATOM 646 O O . VAL A 1 83 ? 1.032 -7.846 3.232 1.00 97.94 83 VAL A O 1
ATOM 649 N N . TYR A 1 84 ? -0.715 -6.460 2.952 1.00 98.31 84 TYR A N 1
ATOM 650 C CA . TYR A 1 84 ? -0.932 -6.186 4.365 1.00 98.31 84 TYR A CA 1
ATOM 651 C C . TYR A 1 84 ? -2.310 -6.667 4.806 1.00 98.31 84 TYR A C 1
ATOM 653 O O . TYR A 1 84 ? -3.325 -6.274 4.231 1.00 98.31 84 TYR A O 1
ATOM 661 N N . ILE A 1 85 ? -2.334 -7.493 5.850 1.00 98.12 85 ILE A N 1
ATOM 662 C CA . ILE A 1 85 ? -3.552 -8.019 6.469 1.00 98.12 85 ILE A CA 1
ATOM 663 C C . ILE A 1 85 ? -3.628 -7.461 7.894 1.00 98.12 85 ILE A C 1
ATOM 665 O O . ILE A 1 85 ? -2.776 -7.831 8.707 1.00 98.12 85 ILE A O 1
ATOM 669 N N . PRO A 1 86 ? -4.600 -6.593 8.231 1.00 97.94 86 PRO A N 1
ATOM 670 C CA . PRO A 1 86 ? -4.689 -5.998 9.562 1.00 97.94 86 PRO A CA 1
ATOM 671 C C . PRO A 1 86 ? -5.031 -7.042 10.628 1.00 97.94 86 PRO A C 1
ATOM 673 O O . PRO A 1 86 ? -5.725 -8.017 10.347 1.00 97.94 86 PRO A O 1
ATOM 676 N N . ALA A 1 87 ? -4.607 -6.814 11.874 1.00 98.06 87 ALA A N 1
ATOM 677 C CA . ALA A 1 87 ? -4.877 -7.731 12.989 1.00 98.06 87 ALA A CA 1
ATOM 678 C C . ALA A 1 87 ? -6.378 -7.945 13.259 1.00 98.06 87 ALA A C 1
ATOM 680 O O . ALA A 1 87 ? -6.775 -8.991 13.761 1.00 98.06 87 ALA A O 1
ATOM 681 N N . ALA A 1 88 ? -7.212 -6.959 12.916 1.00 96.75 88 ALA A N 1
ATOM 682 C CA . ALA A 1 88 ? -8.664 -7.031 13.057 1.00 96.75 88 ALA A CA 1
ATOM 683 C C . ALA A 1 88 ? -9.349 -7.936 12.012 1.00 96.75 88 ALA A C 1
ATOM 685 O O . ALA A 1 88 ? -10.545 -8.216 12.128 1.00 96.75 88 ALA A O 1
ATOM 686 N N . TYR A 1 89 ? -8.629 -8.380 10.976 1.00 97.44 89 TYR A N 1
ATOM 687 C CA . TYR A 1 89 ? -9.172 -9.300 9.984 1.00 97.44 89 TYR A CA 1
ATOM 688 C C . TYR A 1 89 ? -9.365 -10.705 10.571 1.00 97.44 89 TYR A C 1
ATOM 690 O O . TYR A 1 89 ? -8.523 -11.208 11.313 1.00 97.44 89 TYR A O 1
ATOM 698 N N . ARG A 1 90 ? -10.479 -11.353 10.213 1.00 95.69 90 ARG A N 1
ATOM 699 C CA . ARG A 1 90 ? -10.806 -12.717 10.640 1.00 95.69 90 ARG A CA 1
ATOM 700 C C . ARG A 1 90 ? -10.576 -13.687 9.489 1.00 95.69 90 ARG A C 1
ATOM 702 O O . ARG A 1 90 ? -11.270 -13.618 8.473 1.00 95.69 90 ARG A O 1
ATOM 709 N N . ASP A 1 91 ? -9.630 -14.602 9.670 1.00 93.56 91 ASP A N 1
ATOM 710 C CA . ASP A 1 91 ? -9.320 -15.633 8.679 1.00 93.56 91 ASP A CA 1
ATOM 711 C C . ASP A 1 91 ? -10.586 -16.437 8.312 1.00 93.56 91 ASP A C 1
ATOM 713 O O . ASP A 1 91 ? -11.411 -16.766 9.166 1.00 93.56 91 ASP A O 1
ATOM 717 N N . GLY A 1 92 ? -10.765 -16.711 7.017 1.00 93.31 92 GLY A N 1
ATOM 718 C CA . GLY A 1 92 ? -11.942 -17.403 6.479 1.00 93.31 92 GLY A CA 1
ATOM 719 C C . GLY A 1 92 ? -13.166 -16.518 6.201 1.00 93.31 92 GLY A C 1
ATOM 720 O O . GLY A 1 92 ? -14.142 -17.014 5.644 1.00 93.31 92 GLY A O 1
ATOM 721 N N . THR A 1 93 ? -13.134 -15.224 6.537 1.00 95.31 93 THR A N 1
ATOM 722 C CA . THR A 1 93 ? -14.212 -14.278 6.184 1.00 95.31 93 THR A CA 1
ATOM 723 C C . THR A 1 93 ? -13.922 -13.548 4.865 1.00 95.31 93 THR A C 1
ATOM 725 O O . THR A 1 93 ? -12.760 -13.422 4.494 1.00 95.31 93 THR A O 1
ATOM 728 N N . PRO A 1 94 ? -14.930 -13.064 4.115 1.00 95.00 94 PRO A N 1
ATOM 729 C CA . PRO A 1 94 ? -14.677 -12.229 2.941 1.00 95.00 94 PRO A CA 1
ATOM 730 C C . PRO A 1 94 ? -13.930 -10.938 3.306 1.00 95.00 94 PRO A C 1
ATOM 732 O O . PRO A 1 94 ? -14.292 -10.264 4.271 1.00 95.00 94 PRO A O 1
ATOM 735 N N . ALA A 1 95 ? -12.924 -10.569 2.510 1.00 93.38 95 ALA A N 1
ATOM 736 C CA . ALA A 1 95 ? -12.123 -9.364 2.714 1.00 93.38 95 ALA A CA 1
ATOM 737 C C . ALA A 1 95 ? -12.356 -8.345 1.589 1.00 93.38 95 ALA A C 1
ATOM 739 O O . ALA A 1 95 ? -12.151 -8.689 0.421 1.00 93.38 95 ALA A O 1
ATOM 740 N N . PRO A 1 96 ? -12.699 -7.082 1.897 1.00 96.38 96 PRO A N 1
ATOM 741 C CA . PRO A 1 96 ? -12.504 -5.994 0.950 1.00 96.38 96 PRO A CA 1
ATOM 742 C C . PRO A 1 96 ? -11.007 -5.831 0.647 1.00 96.38 96 PRO A C 1
ATOM 744 O O . PRO A 1 96 ? -10.157 -6.118 1.498 1.00 96.38 96 PRO A O 1
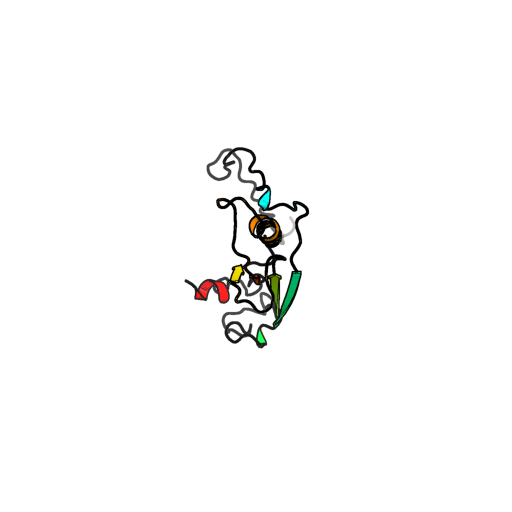ATOM 747 N N . VAL A 1 97 ? -10.684 -5.355 -0.557 1.00 96.44 97 VAL A N 1
ATOM 748 C CA . VAL A 1 97 ? -9.300 -5.163 -1.007 1.00 96.44 97 VAL A CA 1
ATOM 749 C C . VAL A 1 97 ? -9.094 -3.727 -1.471 1.00 96.44 97 VAL A C 1
ATOM 751 O O . VAL A 1 97 ? -9.862 -3.220 -2.285 1.00 96.44 97 VAL A O 1
ATOM 754 N N . LEU A 1 98 ? -8.031 -3.093 -0.977 1.00 96.19 98 LEU A N 1
ATOM 755 C CA . LEU A 1 98 ? -7.497 -1.841 -1.504 1.00 96.19 98 LEU A CA 1
ATOM 756 C C . LEU A 1 98 ? -6.228 -2.142 -2.302 1.00 96.19 98 LEU A C 1
ATOM 758 O O . LEU A 1 98 ? -5.242 -2.615 -1.735 1.00 96.19 98 LEU A O 1
ATOM 762 N N . VAL A 1 99 ? -6.238 -1.837 -3.598 1.00 94.50 99 VAL A N 1
ATOM 763 C CA . VAL A 1 99 ? -5.048 -1.939 -4.451 1.00 94.50 99 VAL A CA 1
ATOM 764 C C . VAL A 1 99 ? -4.383 -0.571 -4.546 1.00 94.50 99 VAL A C 1
ATOM 766 O O . VAL A 1 99 ? -5.047 0.418 -4.852 1.00 94.50 99 VAL A O 1
ATOM 769 N N . THR A 1 100 ? -3.081 -0.501 -4.270 1.00 92.38 100 THR A N 1
ATOM 770 C CA . THR A 1 100 ? -2.284 0.720 -4.441 1.00 92.38 100 THR A CA 1
ATOM 771 C C . THR A 1 100 ? -1.161 0.496 -5.444 1.00 92.38 100 THR A C 1
ATOM 773 O O . THR A 1 100 ? -0.512 -0.550 -5.444 1.00 92.38 100 THR A O 1
ATOM 776 N N . HIS A 1 101 ? -0.928 1.490 -6.295 1.00 88.38 101 HIS A N 1
ATOM 777 C CA . HIS A 1 101 ? 0.181 1.504 -7.247 1.00 88.38 101 HIS A CA 1
ATOM 778 C C . HIS A 1 101 ? 1.396 2.231 -6.654 1.00 88.38 101 HIS A C 1
ATOM 780 O O . HIS A 1 101 ? 1.304 2.860 -5.596 1.00 88.38 101 HIS A O 1
ATOM 786 N N . ASP A 1 102 ? 2.543 2.118 -7.324 1.00 85.25 102 ASP A N 1
ATOM 787 C CA . ASP A 1 102 ? 3.820 2.707 -6.900 1.00 85.25 102 ASP A CA 1
ATOM 788 C C . ASP A 1 102 ? 4.321 2.236 -5.525 1.00 85.25 102 ASP A C 1
ATOM 790 O O . ASP A 1 102 ? 5.000 2.953 -4.792 1.00 85.25 102 ASP A O 1
ATOM 794 N N . GLY A 1 103 ? 4.017 0.993 -5.172 1.00 88.38 103 GLY A N 1
ATOM 795 C CA . GLY A 1 103 ? 4.407 0.364 -3.919 1.00 88.38 103 GLY A CA 1
ATOM 796 C C . GLY A 1 103 ? 5.928 0.192 -3.731 1.00 88.38 103 GLY A C 1
ATOM 797 O O . GLY A 1 103 ? 6.689 0.164 -4.698 1.00 88.38 103 GLY A O 1
ATOM 798 N N . PRO A 1 104 ? 6.398 0.052 -2.476 1.00 89.00 104 PRO A N 1
ATOM 799 C CA . PRO A 1 104 ? 5.593 0.091 -1.258 1.00 89.00 104 PRO A CA 1
ATOM 800 C C . PRO A 1 104 ? 5.263 1.520 -0.790 1.00 89.00 104 PRO A C 1
ATOM 802 O O . PRO A 1 104 ? 4.532 1.642 0.181 1.00 89.00 104 PRO A O 1
ATOM 805 N N . SER A 1 105 ? 5.779 2.579 -1.439 1.00 86.69 105 SER A N 1
ATOM 806 C CA . SER A 1 105 ? 5.510 4.012 -1.173 1.00 86.69 105 SER A CA 1
ATOM 807 C C . SER A 1 105 ? 5.023 4.315 0.261 1.00 86.69 105 SER A C 1
ATOM 809 O O . SER A 1 105 ? 5.750 4.088 1.230 1.00 86.69 105 SER A O 1
ATOM 811 N N . GLN A 1 106 ? 3.785 4.785 0.421 1.00 93.31 106 GLN A N 1
ATOM 812 C CA . GLN A 1 106 ? 3.185 5.162 1.701 1.00 93.31 106 GLN A CA 1
ATOM 813 C C . GLN A 1 106 ? 2.459 4.006 2.409 1.00 93.31 106 GLN A C 1
ATOM 815 O O . GLN A 1 106 ? 1.657 4.243 3.313 1.00 93.31 106 GLN A O 1
ATOM 820 N N . LEU A 1 107 ? 2.755 2.744 2.073 1.00 95.94 107 LEU A N 1
ATOM 821 C CA . LEU A 1 107 ? 2.160 1.566 2.719 1.00 95.94 107 LEU A CA 1
ATOM 822 C C . LEU A 1 107 ? 2.351 1.590 4.240 1.00 95.94 107 LEU A C 1
ATOM 824 O O . LEU A 1 107 ? 1.477 1.135 4.973 1.00 95.94 107 LEU A O 1
ATOM 828 N N . LYS A 1 108 ? 3.446 2.184 4.735 1.00 96.75 108 LYS A N 1
ATOM 829 C CA . LYS A 1 108 ? 3.669 2.398 6.174 1.00 96.75 108 LYS A CA 1
ATOM 830 C C . LYS A 1 108 ? 2.573 3.253 6.828 1.00 96.75 108 LYS A C 1
ATOM 832 O O . LYS A 1 108 ? 2.198 2.976 7.964 1.00 96.75 108 LYS A O 1
ATOM 837 N N . LEU A 1 109 ? 2.075 4.283 6.149 1.00 97.19 109 LEU A N 1
ATOM 838 C CA . LEU A 1 109 ? 0.997 5.124 6.673 1.00 97.19 109 LEU A CA 1
ATOM 839 C C . LEU A 1 109 ? -0.336 4.378 6.613 1.00 97.19 109 LEU A C 1
ATOM 841 O O . LEU A 1 109 ? -1.086 4.376 7.585 1.00 97.19 109 LEU A O 1
ATOM 845 N N . VAL A 1 110 ? -0.587 3.669 5.509 1.00 97.19 110 VAL A N 1
ATOM 846 C CA . VAL A 1 110 ? -1.817 2.887 5.315 1.00 97.19 110 VAL A CA 1
ATOM 847 C C . VAL A 1 110 ? -1.937 1.761 6.346 1.00 97.19 110 VAL A C 1
ATOM 849 O O . VAL A 1 110 ? -3.003 1.573 6.927 1.00 97.19 110 VAL A O 1
ATOM 852 N N . ARG A 1 111 ? -0.853 1.031 6.638 1.00 97.81 111 ARG A N 1
ATOM 853 C CA . ARG A 1 111 ? -0.880 -0.017 7.673 1.00 97.81 111 ARG A CA 1
ATOM 854 C C . ARG A 1 111 ? -1.157 0.558 9.064 1.00 97.81 111 ARG A C 1
ATOM 856 O O . ARG A 1 111 ? -1.916 -0.037 9.815 1.00 97.81 111 ARG A O 1
ATOM 863 N N . ASN A 1 112 ? -0.609 1.736 9.379 1.00 98.38 112 ASN A N 1
ATOM 864 C CA . ASN A 1 112 ? -0.871 2.402 10.653 1.00 98.38 112 ASN A CA 1
ATOM 865 C C . ASN A 1 112 ? -2.341 2.833 10.748 1.00 98.38 112 ASN A C 1
ATOM 867 O O . ASN A 1 112 ? -2.976 2.569 11.767 1.00 98.38 112 ASN A O 1
ATOM 871 N N . ALA A 1 113 ? -2.901 3.399 9.670 1.00 98.00 113 ALA A N 1
ATOM 872 C CA . ALA A 1 113 ? -4.330 3.698 9.587 1.00 98.00 113 ALA A CA 1
ATOM 873 C C . ALA A 1 113 ? -5.171 2.453 9.864 1.00 98.00 113 ALA A C 1
ATOM 875 O O . ALA A 1 113 ? -6.102 2.507 10.659 1.00 98.00 113 ALA A O 1
ATOM 876 N N . LEU A 1 114 ? -4.828 1.317 9.258 1.00 98.12 114 LEU A N 1
ATOM 877 C CA . LEU A 1 114 ? -5.549 0.072 9.485 1.00 98.12 114 LEU A CA 1
ATOM 878 C C . LEU A 1 114 ? -5.426 -0.430 10.926 1.00 98.12 114 LEU A C 1
ATOM 880 O O . LEU A 1 114 ? -6.441 -0.776 11.526 1.00 98.12 114 LEU A O 1
ATOM 884 N N . ASP A 1 115 ? -4.233 -0.419 11.513 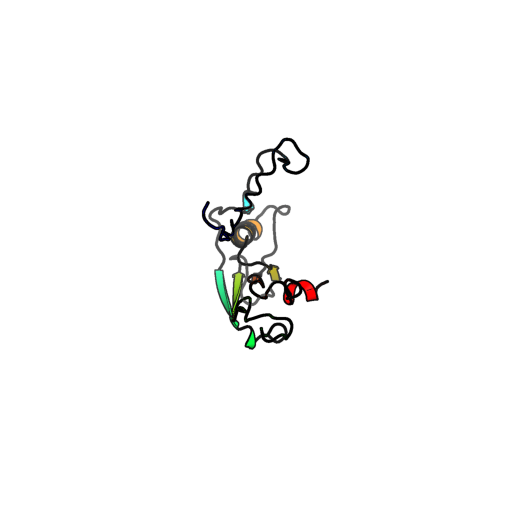1.00 98.44 115 ASP A N 1
ATOM 885 C CA . ASP A 1 115 ? -4.029 -0.857 12.902 1.00 98.44 115 ASP A CA 1
ATOM 886 C C . ASP A 1 115 ? -4.782 0.016 13.912 1.00 98.44 115 ASP A C 1
ATOM 888 O O . ASP A 1 115 ? -5.189 -0.463 14.968 1.00 98.44 115 ASP A O 1
ATOM 892 N N . ASN A 1 116 ? -4.969 1.298 13.597 1.00 98.38 116 ASN A N 1
ATOM 893 C CA . ASN A 1 116 ? -5.605 2.260 14.489 1.00 98.38 116 ASN A CA 1
ATOM 894 C C . ASN A 1 116 ? -7.123 2.353 14.273 1.00 98.38 116 ASN A C 1
ATOM 896 O O . ASN A 1 116 ? -7.888 2.351 15.236 1.00 98.38 116 ASN A O 1
ATOM 900 N N . LEU A 1 117 ? -7.575 2.421 13.020 1.00 98.00 117 LEU A N 1
ATOM 901 C CA . LEU A 1 117 ? -8.966 2.721 12.674 1.00 98.00 117 LEU A CA 1
ATOM 902 C C . LEU A 1 117 ? -9.858 1.476 12.635 1.00 98.00 117 LEU A C 1
ATOM 904 O O . LEU A 1 117 ? -11.059 1.601 12.859 1.00 98.00 117 LEU A O 1
ATOM 908 N N . THR A 1 118 ? -9.308 0.276 12.417 1.00 97.25 118 THR A N 1
ATOM 909 C CA . THR A 1 118 ? -10.126 -0.959 12.387 1.00 97.25 118 THR A CA 1
ATOM 910 C C . THR A 1 118 ? -10.600 -1.420 13.761 1.00 97.25 118 THR A C 1
ATOM 912 O O . THR A 1 118 ? -11.572 -2.165 13.867 1.00 97.25 118 THR A O 1
ATOM 915 N N . ILE A 1 119 ? -9.943 -0.951 14.822 1.00 96.75 119 ILE A N 1
ATOM 916 C CA . ILE A 1 119 ? -10.311 -1.222 16.219 1.00 96.75 119 ILE A CA 1
ATOM 917 C C . ILE A 1 119 ? -10.868 0.016 16.932 1.00 96.75 119 ILE A C 1
ATOM 919 O O . ILE A 1 119 ? -11.139 -0.019 18.135 1.00 96.75 119 ILE A O 1
ATOM 923 N N . SER A 1 120 ? -10.998 1.132 16.212 1.00 97.00 120 SER A N 1
ATOM 924 C CA . SER A 1 120 ? -11.473 2.388 16.775 1.00 97.00 120 SER A CA 1
ATOM 925 C C . SER A 1 120 ? -12.918 2.262 17.244 1.00 97.00 120 SER A C 1
ATOM 927 O O . SER A 1 120 ? -13.781 1.735 16.543 1.00 97.00 120 SER A O 1
ATOM 929 N N . LYS A 1 121 ? -13.185 2.795 18.440 1.00 95.25 121 LYS A N 1
ATOM 930 C CA . LYS A 1 121 ? -14.533 2.893 19.018 1.00 95.25 121 LYS A CA 1
ATOM 931 C C . LYS A 1 121 ? -15.272 4.161 18.585 1.00 95.25 121 LYS A C 1
ATOM 933 O O . LYS A 1 121 ? -16.454 4.292 18.884 1.00 95.25 121 LYS A O 1
ATOM 938 N N . ASN A 1 122 ? -14.582 5.102 17.936 1.00 96.38 122 ASN A N 1
ATOM 939 C CA . ASN A 1 122 ? -15.208 6.308 17.411 1.00 96.38 122 ASN A CA 1
ATOM 940 C C . ASN A 1 122 ? -15.823 5.988 16.035 1.00 96.38 122 ASN A C 1
ATOM 942 O O . ASN A 1 122 ? -15.058 5.723 15.105 1.00 96.38 122 ASN A O 1
ATOM 946 N N . PRO A 1 123 ? -17.159 6.042 15.872 1.00 93.19 123 PRO A N 1
ATOM 947 C CA . PRO A 1 123 ? -17.808 5.730 14.600 1.00 93.19 123 PRO A CA 1
ATOM 948 C C . PRO A 1 123 ? -17.426 6.694 13.466 1.00 93.19 123 PRO A C 1
ATOM 950 O O . PRO A 1 123 ? -17.441 6.291 12.309 1.00 93.19 123 PRO A O 1
ATOM 953 N N . GLU A 1 124 ? -17.023 7.930 13.771 1.00 95.25 124 GLU A N 1
ATOM 954 C CA . GLU A 1 124 ? -16.554 8.906 12.772 1.00 95.25 124 GLU A CA 1
ATOM 955 C C . GLU A 1 124 ? -15.110 8.646 12.315 1.00 95.25 124 GLU A C 1
ATOM 957 O O . GLU A 1 124 ? -14.646 9.209 11.326 1.00 95.25 124 GLU A O 1
ATOM 962 N N . ARG A 1 125 ? -14.376 7.801 13.046 1.00 94.31 125 ARG A N 1
ATOM 963 C CA . ARG A 1 125 ? -12.982 7.435 12.770 1.00 94.31 125 ARG A CA 1
ATOM 964 C C . ARG A 1 125 ? -12.811 5.928 12.862 1.00 94.31 125 ARG A C 1
ATOM 966 O O . ARG A 1 125 ? -11.972 5.443 13.617 1.00 94.31 125 ARG A O 1
ATOM 973 N N . SER A 1 126 ? -13.641 5.193 12.133 1.00 95.56 126 SER A N 1
ATOM 974 C CA . SER A 1 126 ? -13.604 3.736 12.073 1.00 95.56 126 SER A CA 1
ATOM 975 C C . SER A 1 126 ? -13.560 3.273 10.622 1.00 95.56 126 SER A C 1
ATOM 977 O O . SER A 1 126 ? -14.211 3.854 9.755 1.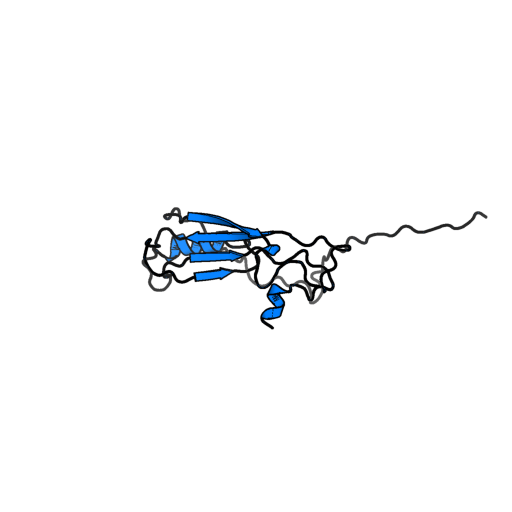00 95.56 126 SER A O 1
ATOM 979 N N . LEU A 1 127 ? -12.777 2.230 10.360 1.00 95.12 127 LEU A N 1
ATOM 980 C CA . LEU A 1 127 ? -12.717 1.565 9.062 1.00 95.12 127 LEU A CA 1
ATOM 981 C C . LEU A 1 127 ? -13.087 0.090 9.231 1.00 95.12 127 LEU A C 1
ATOM 983 O O . LEU A 1 127 ? -12.665 -0.530 10.209 1.00 95.12 127 LEU A O 1
ATOM 987 N N . PRO A 1 128 ? -13.810 -0.525 8.279 1.00 95.00 128 PRO A N 1
ATOM 988 C CA . PRO A 1 128 ? -13.890 -1.977 8.248 1.00 95.00 128 PRO A CA 1
ATOM 989 C C . PRO A 1 128 ? -12.484 -2.564 8.017 1.00 95.00 128 PRO A C 1
ATOM 991 O O . PRO A 1 128 ? -11.668 -1.941 7.334 1.00 95.00 128 PRO A O 1
ATOM 994 N N . PRO A 1 129 ? -12.165 -3.757 8.545 1.00 96.12 129 PRO A N 1
ATOM 995 C CA . PRO A 1 129 ? -10.911 -4.421 8.216 1.00 96.12 129 PRO A CA 1
ATOM 996 C C . PRO A 1 129 ? -10.886 -4.802 6.731 1.00 96.12 129 PRO A C 1
ATOM 998 O O . PRO A 1 129 ? -11.801 -5.460 6.236 1.00 96.12 129 PRO A O 1
ATOM 1001 N N . PHE A 1 130 ? -9.821 -4.414 6.031 1.00 97.19 130 PHE A N 1
ATOM 1002 C CA . PHE A 1 130 ? -9.583 -4.762 4.630 1.00 97.19 130 PHE A CA 1
ATOM 1003 C C . PHE A 1 130 ? -8.106 -5.054 4.372 1.00 97.19 130 PHE A C 1
ATOM 1005 O O . PHE A 1 130 ? -7.230 -4.627 5.126 1.00 97.19 130 PHE A O 1
ATOM 1012 N N . ILE A 1 131 ? -7.837 -5.799 3.303 1.00 97.94 131 ILE A N 1
ATOM 1013 C CA . ILE A 1 131 ? -6.485 -6.184 2.892 1.00 97.94 131 ILE A CA 1
ATOM 1014 C C . ILE A 1 131 ? -5.947 -5.135 1.921 1.00 97.94 131 ILE A C 1
ATOM 1016 O O . ILE A 1 131 ? -6.652 -4.701 1.010 1.00 97.94 131 ILE A O 1
ATOM 1020 N N . VAL A 1 132 ? -4.687 -4.738 2.092 1.00 97.94 132 VAL A N 1
ATOM 1021 C CA . VAL A 1 132 ? -4.008 -3.826 1.161 1.00 97.94 132 VAL A CA 1
ATOM 1022 C C . VAL A 1 132 ? -3.063 -4.627 0.290 1.00 97.94 132 VAL A C 1
ATOM 1024 O O . VAL A 1 132 ? -2.238 -5.374 0.810 1.00 97.94 132 VAL A O 1
ATOM 1027 N N . VAL A 1 13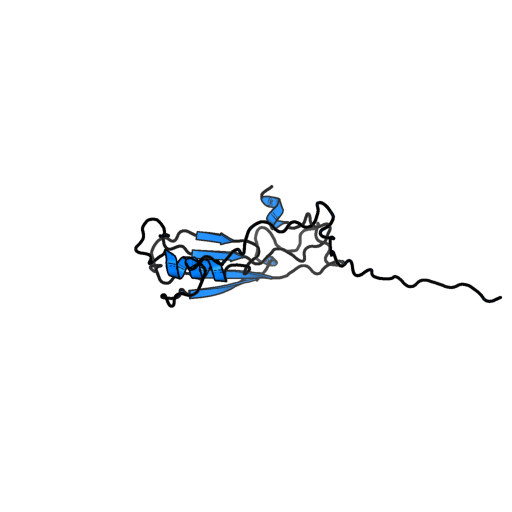3 ? -3.159 -4.441 -1.021 1.00 97.25 133 VAL A N 1
ATOM 1028 C CA . VAL A 1 133 ? -2.241 -5.001 -2.013 1.00 97.25 133 VAL A CA 1
ATOM 1029 C C . VAL A 1 133 ? -1.529 -3.834 -2.686 1.00 97.25 133 VAL A C 1
ATOM 1031 O O . VAL A 1 133 ? -2.120 -3.116 -3.484 1.00 97.25 133 VAL A O 1
ATOM 1034 N N . SER A 1 134 ? -0.266 -3.614 -2.335 1.00 96.12 134 SER A N 1
ATOM 1035 C CA . SER A 1 134 ? 0.560 -2.549 -2.898 1.00 96.12 134 SER A CA 1
ATOM 1036 C C . SER A 1 134 ? 1.508 -3.121 -3.942 1.00 96.12 134 SER A C 1
ATOM 1038 O O . SER A 1 134 ? 2.316 -3.999 -3.640 1.00 96.12 134 SER A O 1
ATOM 1040 N N . ILE A 1 135 ? 1.395 -2.644 -5.174 1.00 92.19 135 ILE A N 1
ATOM 1041 C CA . ILE A 1 135 ? 2.117 -3.165 -6.335 1.00 92.19 135 ILE A CA 1
ATOM 1042 C C . ILE A 1 135 ? 3.258 -2.212 -6.655 1.00 92.19 135 ILE A C 1
ATOM 1044 O O . ILE A 1 135 ? 3.041 -1.009 -6.790 1.00 92.19 135 ILE A O 1
ATOM 1048 N N . GLU A 1 136 ? 4.475 -2.741 -6.765 1.00 88.88 136 GLU A N 1
ATOM 1049 C CA . GLU A 1 136 ? 5.649 -1.959 -7.145 1.00 88.88 136 GLU A CA 1
ATOM 1050 C C . GLU A 1 136 ? 5.433 -1.234 -8.475 1.00 88.88 136 GLU A C 1
ATOM 1052 O O . GLU A 1 136 ? 4.818 -1.774 -9.398 1.00 88.88 136 GLU A O 1
ATOM 1057 N N . ASN A 1 137 ? 5.975 -0.015 -8.556 1.00 82.81 137 ASN A N 1
ATOM 1058 C CA . ASN A 1 137 ? 5.903 0.825 -9.747 1.00 82.81 137 ASN A CA 1
ATOM 1059 C C . ASN A 1 137 ? 6.278 0.078 -11.033 1.00 82.81 137 ASN A C 1
ATOM 1061 O O . ASN A 1 137 ? 7.069 -0.868 -11.035 1.00 82.81 137 ASN A O 1
ATOM 1065 N N . GLY A 1 138 ? 5.739 0.549 -12.153 1.00 72.44 138 GLY A N 1
ATOM 1066 C CA . GLY A 1 138 ? 5.999 -0.060 -13.454 1.00 72.44 138 GLY A CA 1
ATOM 1067 C C . GLY A 1 138 ? 7.295 0.327 -14.138 1.00 72.44 138 GLY A C 1
ATOM 1068 O O . GLY A 1 138 ? 7.576 -0.221 -15.196 1.00 72.44 138 GLY A O 1
ATOM 1069 N N . GLY A 1 139 ? 8.074 1.237 -13.548 1.00 69.62 139 GLY A N 1
ATOM 1070 C CA . GLY A 1 139 ? 9.197 1.881 -14.220 1.00 69.62 139 GLY A CA 1
ATOM 1071 C C . GLY A 1 139 ? 10.249 0.930 -14.803 1.00 69.62 139 GLY A C 1
ATOM 1072 O O . GLY A 1 139 ? 10.275 -0.270 -14.544 1.00 69.62 139 GLY A O 1
ATOM 1073 N N . ASN A 1 140 ? 11.205 1.534 -15.516 1.00 66.00 140 ASN A N 1
ATOM 1074 C CA . ASN A 1 140 ? 12.301 0.850 -16.223 1.00 66.00 140 ASN A CA 1
ATOM 1075 C C . ASN A 1 140 ? 11.903 0.257 -17.592 1.00 66.00 140 ASN A C 1
ATOM 1077 O O . ASN A 1 140 ? 12.485 -0.713 -18.046 1.00 66.00 140 ASN A O 1
ATOM 1081 N N . ASP A 1 141 ? 10.944 0.879 -18.266 1.00 64.44 141 ASP A N 1
ATOM 1082 C CA . ASP A 1 141 ? 10.360 0.490 -19.558 1.00 64.44 141 ASP A CA 1
ATOM 1083 C C . ASP A 1 141 ? 10.803 1.375 -20.749 1.00 64.44 141 ASP A C 1
ATOM 1085 O O . ASP A 1 141 ? 10.685 0.969 -21.900 1.00 64.44 141 ASP A O 1
ATOM 1089 N N . GLY A 1 142 ? 11.401 2.546 -20.494 1.00 57.62 142 GLY A N 1
ATOM 1090 C CA . GLY A 1 142 ? 12.033 3.395 -21.523 1.00 57.62 142 GLY A CA 1
ATOM 1091 C C . GLY A 1 142 ? 11.310 4.727 -21.741 1.00 57.62 142 GLY A C 1
ATOM 1092 O O . GLY A 1 142 ? 10.277 4.975 -21.137 1.00 57.62 142 GLY A O 1
ATOM 1093 N N . LYS A 1 143 ? 11.888 5.635 -22.544 1.00 55.69 143 LYS A N 1
ATOM 1094 C CA . LYS A 1 143 ? 11.296 6.966 -22.824 1.00 55.69 143 LYS A CA 1
ATOM 1095 C C . LYS A 1 143 ? 10.215 6.938 -23.919 1.00 55.69 143 LYS A C 1
ATOM 1097 O O . LYS A 1 143 ? 9.426 7.870 -23.968 1.00 55.69 143 LYS A O 1
ATOM 1102 N N . ASN A 1 144 ? 10.222 5.899 -24.760 1.00 55.81 144 ASN A N 1
ATOM 1103 C CA . ASN A 1 144 ? 9.267 5.673 -25.853 1.00 55.81 144 ASN A CA 1
ATOM 1104 C C . ASN A 1 144 ? 8.331 4.474 -25.609 1.00 55.81 144 ASN A C 1
ATOM 1106 O O . ASN A 1 144 ? 7.480 4.194 -26.442 1.00 55.81 144 ASN A O 1
ATOM 1110 N N . SER A 1 145 ? 8.467 3.795 -24.463 1.00 59.06 145 SER A N 1
ATOM 1111 C CA . SER A 1 145 ? 7.281 3.222 -23.821 1.00 59.06 145 SER A CA 1
ATOM 1112 C C . SER A 1 145 ? 6.331 4.403 -23.613 1.00 59.06 145 SER A C 1
ATOM 1114 O O . SER A 1 145 ? 6.829 5.478 -23.268 1.00 59.06 145 SER A O 1
ATOM 1116 N N . GLU A 1 146 ? 5.019 4.283 -23.798 1.00 51.72 146 GLU A N 1
ATOM 1117 C CA . GLU A 1 146 ? 4.043 5.359 -23.516 1.00 51.72 146 GLU A CA 1
ATOM 1118 C C . GLU A 1 146 ? 3.908 5.648 -21.988 1.00 51.72 146 GLU A C 1
ATOM 1120 O O . GLU A 1 146 ? 2.848 5.832 -21.414 1.00 51.72 146 GLU A O 1
ATOM 1125 N N . ARG A 1 147 ? 5.058 5.701 -21.298 1.00 51.53 147 ARG A N 1
ATOM 1126 C CA . ARG A 1 147 ? 5.400 5.975 -19.895 1.00 51.53 147 ARG A CA 1
ATOM 1127 C C . ARG A 1 147 ? 5.006 4.927 -18.851 1.00 51.53 147 ARG A C 1
ATOM 1129 O O . ARG A 1 147 ? 5.458 5.018 -17.709 1.00 51.53 147 ARG A O 1
ATOM 1136 N N . GLY A 1 148 ? 4.242 3.917 -19.226 1.00 56.38 148 GLY A N 1
ATOM 1137 C CA . GLY A 1 148 ? 3.896 2.808 -18.356 1.00 56.38 148 GLY A CA 1
ATOM 1138 C C . GLY A 1 148 ? 2.779 2.018 -18.988 1.00 56.38 148 GLY A C 1
ATOM 1139 O O . GLY A 1 148 ? 1.624 2.355 -18.773 1.00 56.38 148 GLY A O 1
ATOM 1140 N N . LEU A 1 149 ? 3.110 0.954 -19.720 1.00 54.62 149 LEU A N 1
ATOM 1141 C CA . LEU A 1 149 ? 2.111 0.090 -20.367 1.00 54.62 149 LEU A CA 1
ATOM 1142 C C . LEU A 1 149 ? 0.981 -0.332 -19.400 1.00 54.62 149 LEU A C 1
ATOM 1144 O O . LEU A 1 149 ? -0.151 -0.515 -19.819 1.00 54.62 149 LEU A O 1
ATOM 1148 N N . GLU A 1 150 ? 1.258 -0.421 -18.094 1.00 53.31 150 GLU A N 1
ATOM 1149 C CA . GLU A 1 150 ? 0.235 -0.634 -17.061 1.00 53.31 150 GLU A CA 1
ATOM 1150 C C . GLU A 1 150 ? -0.633 0.595 -16.752 1.00 53.31 150 GLU A C 1
ATOM 1152 O O . GLU A 1 150 ? -1.847 0.459 -16.626 1.00 53.31 150 GLU A O 1
ATOM 1157 N N . TYR A 1 151 ? -0.047 1.788 -16.639 1.00 56.34 151 TYR A N 1
ATOM 1158 C CA . TYR A 1 151 ? -0.778 3.011 -16.297 1.00 56.34 151 TYR A CA 1
ATOM 1159 C C . TYR A 1 151 ? -1.656 3.510 -17.446 1.00 56.34 151 TYR A C 1
ATOM 1161 O O . TYR A 1 151 ? -2.727 4.053 -17.186 1.00 56.34 151 TYR A O 1
ATOM 1169 N N . ASP A 1 152 ? -1.230 3.300 -18.692 1.00 51.47 152 ASP A N 1
ATOM 1170 C CA . ASP A 1 152 ? -1.924 3.830 -19.870 1.00 51.47 152 ASP A CA 1
ATOM 1171 C C . ASP A 1 152 ? -3.061 2.926 -20.373 1.00 51.47 152 ASP A C 1
ATOM 1173 O O . ASP A 1 152 ? -3.873 3.330 -21.190 1.00 51.47 152 ASP A O 1
ATOM 1177 N N . THR A 1 153 ? -3.205 1.708 -19.833 1.00 50.16 153 THR A N 1
ATOM 1178 C CA . THR A 1 153 ? -4.397 0.872 -20.108 1.00 50.16 153 THR A CA 1
ATOM 1179 C C . THR A 1 153 ? -5.659 1.322 -19.361 1.00 50.16 153 THR A C 1
ATOM 1181 O O . THR A 1 153 ? -6.715 0.709 -19.517 1.00 50.16 153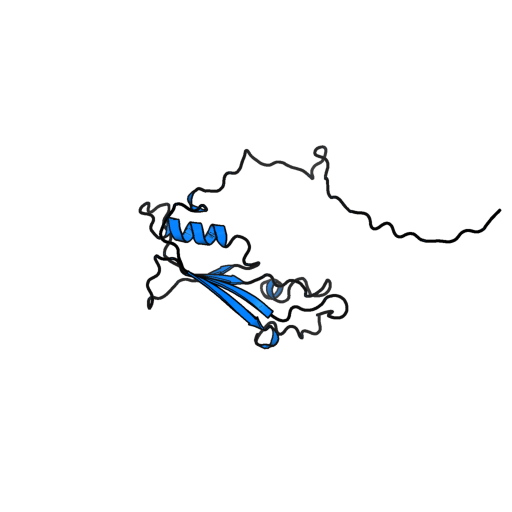 THR A O 1
ATOM 1184 N N . MET A 1 154 ? -5.558 2.376 -18.545 1.00 42.91 154 MET A N 1
ATOM 1185 C CA . MET A 1 154 ? -6.666 2.979 -17.796 1.00 42.91 154 MET A CA 1
ATOM 1186 C C . MET A 1 154 ? -7.016 4.403 -18.281 1.00 42.91 154 MET A C 1
ATOM 1188 O O . MET A 1 154 ? -7.772 5.084 -17.581 1.00 42.91 154 MET A O 1
ATOM 1192 N N . SER A 1 155 ? -6.466 4.864 -19.417 1.00 42.91 155 SER A N 1
ATOM 1193 C CA . SER A 1 155 ? -6.784 6.167 -20.030 1.00 42.91 155 SER A CA 1
ATOM 1194 C C . SER A 1 155 ? -7.938 6.113 -21.036 1.00 42.91 155 SER A C 1
ATOM 1196 O O . SER A 1 155 ? -8.239 5.026 -21.583 1.00 42.91 155 SER A O 1
#

Foldseek 3Di:
DDDDDDDDDPPDPPPPPPDPPDPPDDDDDDDDDDDCLLDAPVFAAWDKDKDKDFLCNDPQRNQPDPQFDCVVFNADGIKIKMKTFGPLDDPPDDAAEAEAEQPPPSVSSVRSLLRRQCPDPDPVRHDPGHMYIYIHHQDRRDPRPPGHSVVVVVD